Protein AF-A0A3D0ULS0-F1 (afdb_monomer)

pLDDT: mean 80.92, std 17.5, range [44.25, 96.69]

Structure (mmCIF, N/CA/C/O backbone):
data_AF-A0A3D0ULS0-F1
#
_entry.id   AF-A0A3D0ULS0-F1
#
loop_
_atom_site.group_PDB
_atom_site.id
_atom_site.type_symbol
_atom_site.label_atom_id
_atom_site.label_alt_id
_atom_site.label_comp_id
_atom_site.label_asym_id
_atom_site.label_entity_id
_atom_site.label_seq_id
_atom_site.pdbx_PDB_ins_code
_atom_site.Cartn_x
_atom_site.Cartn_y
_atom_site.Cartn_z
_atom_site.occupancy
_atom_site.B_iso_or_equiv
_atom_site.auth_seq_id
_atom_site.auth_comp_id
_atom_site.auth_asym_id
_atom_site.auth_atom_id
_atom_site.pdbx_PDB_model_num
ATOM 1 N N . ALA A 1 1 ? 25.529 -12.441 -10.705 1.00 48.66 1 ALA A N 1
ATOM 2 C CA . ALA A 1 1 ? 25.896 -11.021 -10.501 1.00 48.66 1 ALA A CA 1
ATOM 3 C C . ALA A 1 1 ? 25.909 -10.619 -9.018 1.00 48.66 1 ALA A C 1
ATOM 5 O O . ALA A 1 1 ? 26.898 -10.050 -8.586 1.00 48.66 1 ALA A O 1
ATOM 6 N N . ILE A 1 2 ? 24.886 -10.948 -8.216 1.00 51.44 2 ILE A N 1
ATOM 7 C CA . ILE A 1 2 ? 24.773 -10.503 -6.804 1.00 51.44 2 ILE A CA 1
ATOM 8 C C . ILE A 1 2 ? 25.817 -11.147 -5.861 1.00 51.44 2 ILE A C 1
ATOM 10 O O . ILE A 1 2 ? 26.270 -10.520 -4.910 1.00 51.44 2 ILE A O 1
ATOM 14 N N . THR A 1 3 ? 26.276 -12.367 -6.147 1.00 46.09 3 THR A N 1
ATOM 15 C CA . THR A 1 3 ? 27.135 -13.156 -5.240 1.00 46.09 3 THR A CA 1
ATOM 16 C C . THR A 1 3 ? 28.557 -12.599 -5.041 1.00 46.09 3 THR A C 1
ATOM 18 O O . THR A 1 3 ? 29.217 -12.960 -4.074 1.00 46.09 3 THR A O 1
ATOM 21 N N . HIS A 1 4 ? 29.045 -11.699 -5.903 1.00 52.91 4 HIS A N 1
ATOM 22 C CA . HIS A 1 4 ? 30.425 -11.189 -5.826 1.00 52.91 4 HIS A CA 1
ATOM 23 C C . HIS A 1 4 ? 30.617 -10.058 -4.791 1.00 52.91 4 HIS A C 1
ATOM 25 O O . HIS A 1 4 ? 31.740 -9.781 -4.384 1.00 52.91 4 HIS A O 1
ATOM 31 N N . PHE A 1 5 ? 29.536 -9.425 -4.319 1.00 56.12 5 PHE A N 1
ATOM 32 C CA . PHE A 1 5 ? 29.612 -8.228 -3.463 1.00 56.12 5 PHE A CA 1
ATOM 33 C C . PHE A 1 5 ? 29.548 -8.511 -1.954 1.00 56.12 5 PHE A C 1
ATOM 35 O O . PHE A 1 5 ? 29.613 -7.584 -1.153 1.00 56.12 5 PHE A O 1
ATOM 42 N N . SER A 1 6 ? 29.440 -9.778 -1.539 1.00 56.19 6 SER A N 1
ATOM 43 C CA . SER A 1 6 ? 29.177 -10.120 -0.134 1.00 56.19 6 SER A CA 1
ATOM 44 C C . SER A 1 6 ? 30.425 -10.247 0.756 1.00 56.19 6 SER A C 1
ATOM 46 O O . SER A 1 6 ? 30.264 -10.466 1.954 1.00 56.19 6 SER A O 1
ATOM 48 N N . GLN A 1 7 ? 31.654 -10.173 0.223 1.00 57.19 7 GLN A N 1
ATOM 49 C CA . GLN A 1 7 ? 32.851 -10.611 0.975 1.00 57.19 7 GLN A CA 1
ATOM 50 C C . GLN A 1 7 ? 34.087 -9.692 0.906 1.00 57.19 7 GLN A C 1
ATOM 52 O O . GLN A 1 7 ? 35.179 -10.108 1.286 1.00 57.19 7 GLN A O 1
ATOM 57 N N . GLY A 1 8 ? 33.959 -8.426 0.500 1.00 55.84 8 GLY A N 1
ATOM 58 C CA . GLY A 1 8 ? 35.103 -7.507 0.495 1.00 55.84 8 GLY A CA 1
ATOM 59 C C . GLY A 1 8 ? 34.697 -6.048 0.643 1.00 55.84 8 GLY A C 1
ATOM 60 O O . GLY A 1 8 ? 33.765 -5.590 -0.009 1.00 55.84 8 GLY A O 1
ATOM 61 N N . LYS A 1 9 ? 35.410 -5.305 1.500 1.00 57.25 9 LYS A N 1
ATOM 62 C CA . LYS A 1 9 ? 35.273 -3.847 1.631 1.00 57.25 9 LYS A CA 1
ATOM 63 C C . LYS A 1 9 ? 35.477 -3.212 0.253 1.00 57.25 9 LYS A C 1
ATOM 65 O O . LYS A 1 9 ? 36.600 -3.221 -0.251 1.00 57.25 9 LYS A O 1
ATOM 70 N N . ILE A 1 10 ? 34.416 -2.663 -0.337 1.00 64.06 10 ILE A N 1
ATOM 71 C CA . ILE A 1 10 ? 34.508 -1.915 -1.594 1.00 64.06 10 ILE A CA 1
ATOM 72 C C . ILE A 1 10 ? 35.456 -0.733 -1.350 1.00 64.06 10 ILE A C 1
ATOM 74 O O . ILE A 1 10 ? 35.204 0.112 -0.491 1.00 64.06 10 ILE A O 1
ATOM 78 N N . ARG A 1 11 ? 36.596 -0.706 -2.044 1.00 73.44 11 ARG A N 1
ATOM 79 C CA . ARG A 1 11 ? 37.502 0.449 -2.070 1.00 73.44 11 ARG A CA 1
ATOM 80 C C . ARG A 1 11 ? 37.180 1.242 -3.336 1.00 73.44 11 ARG A C 1
ATOM 82 O O . ARG A 1 11 ? 37.627 0.854 -4.407 1.00 73.44 11 ARG A O 1
ATOM 89 N N . GLY A 1 12 ? 36.384 2.304 -3.214 1.00 73.19 12 GLY A N 1
ATOM 90 C CA . GLY A 1 12 ? 35.978 3.165 -4.334 1.00 73.19 12 GLY A CA 1
ATOM 91 C C . GLY A 1 12 ? 34.507 3.586 -4.271 1.00 73.19 12 GLY A C 1
ATOM 92 O O . GLY A 1 12 ? 33.819 3.285 -3.296 1.00 73.19 12 GLY A O 1
ATOM 93 N N . GLU A 1 13 ? 34.037 4.282 -5.308 1.00 75.38 13 GLU A N 1
ATOM 94 C CA . GLU A 1 13 ? 32.627 4.652 -5.492 1.00 75.38 13 GLU A CA 1
ATOM 95 C C . GLU A 1 13 ? 31.862 3.520 -6.198 1.00 75.38 13 GLU A C 1
ATOM 97 O O . GLU A 1 13 ? 32.344 2.955 -7.180 1.00 75.38 13 GLU A O 1
ATOM 102 N N . LEU A 1 14 ? 30.670 3.184 -5.693 1.00 77.00 14 LEU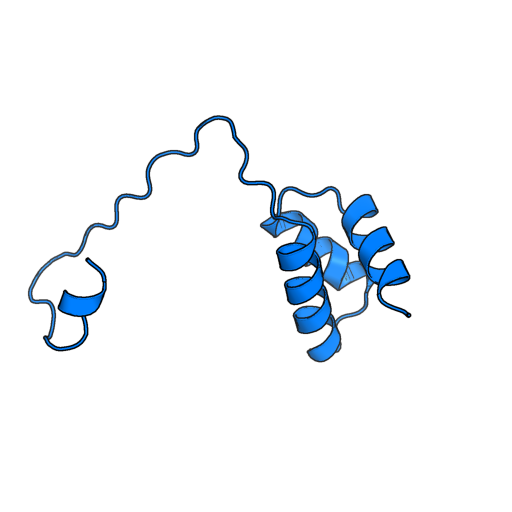 A N 1
ATOM 103 C CA . LEU A 1 14 ? 29.726 2.284 -6.353 1.00 77.00 14 LEU A CA 1
ATOM 104 C C . LEU A 1 14 ? 28.550 3.113 -6.873 1.00 77.00 14 LEU A C 1
ATOM 106 O O . LEU A 1 14 ? 27.662 3.484 -6.107 1.00 77.00 14 LEU A O 1
ATOM 110 N N . THR A 1 15 ? 28.523 3.384 -8.172 1.00 78.62 15 THR A N 1
ATOM 111 C CA . THR A 1 15 ? 27.386 4.056 -8.805 1.00 78.62 15 THR A CA 1
ATOM 112 C C . THR A 1 15 ? 26.340 3.012 -9.200 1.00 78.62 15 THR A C 1
ATOM 114 O O . THR A 1 15 ? 26.569 2.190 -10.088 1.00 78.62 15 THR A O 1
ATOM 117 N N . VAL A 1 16 ? 25.180 3.026 -8.541 1.00 75.44 16 VAL A N 1
ATOM 118 C CA . VAL A 1 16 ? 24.028 2.204 -8.938 1.00 75.44 16 VAL A CA 1
ATOM 119 C C . VAL A 1 16 ? 23.249 2.960 -10.008 1.00 75.44 16 VAL A C 1
ATOM 121 O O . VAL A 1 16 ? 22.631 3.984 -9.728 1.00 75.44 16 VAL A O 1
ATOM 124 N N . ILE A 1 17 ? 23.268 2.447 -11.235 1.00 68.88 17 ILE A N 1
ATOM 125 C CA . ILE A 1 17 ? 22.425 2.954 -12.318 1.00 68.88 17 ILE A CA 1
ATOM 126 C C . ILE A 1 17 ? 21.106 2.187 -12.265 1.00 68.88 17 ILE A C 1
ATOM 128 O O . ILE A 1 17 ? 21.038 1.019 -12.646 1.00 68.88 17 ILE A O 1
ATOM 132 N N . VAL A 1 18 ? 20.055 2.845 -11.785 1.00 70.25 18 VAL A N 1
ATOM 133 C CA . VAL A 1 18 ? 18.684 2.370 -11.977 1.00 70.25 18 VAL A CA 1
ATOM 134 C C . VAL A 1 18 ? 18.253 2.878 -13.349 1.00 70.25 18 VAL A C 1
ATOM 136 O O . VAL A 1 18 ? 18.196 4.089 -13.561 1.00 70.25 18 VAL A O 1
ATOM 139 N N . ALA A 1 19 ? 18.033 1.970 -14.304 1.00 58.75 19 ALA A N 1
ATOM 140 C CA . ALA A 1 19 ? 17.512 2.336 -15.619 1.00 58.75 19 ALA A CA 1
ATOM 141 C C . ALA A 1 19 ? 16.236 3.176 -15.446 1.00 58.75 19 ALA A C 1
ATOM 143 O O . ALA A 1 19 ? 15.392 2.849 -14.609 1.00 58.75 19 ALA A O 1
ATOM 144 N N . GLY A 1 20 ? 16.121 4.272 -16.203 1.00 51.84 20 GLY A N 1
ATOM 145 C CA . GLY A 1 20 ? 14.936 5.126 -16.176 1.00 51.84 20 GLY A CA 1
ATOM 146 C C . GLY A 1 20 ? 13.685 4.290 -16.427 1.00 51.84 20 GLY A C 1
ATOM 147 O O . GLY A 1 20 ? 13.679 3.452 -17.329 1.00 51.84 20 GLY A O 1
ATOM 148 N N . ALA A 1 21 ? 12.656 4.490 -15.602 1.00 54.25 21 ALA A N 1
ATOM 149 C CA . ALA A 1 21 ? 11.376 3.824 -15.776 1.00 54.25 21 ALA A CA 1
ATOM 150 C C . ALA A 1 21 ? 10.859 4.134 -17.187 1.00 54.25 21 ALA A C 1
ATOM 152 O O . ALA A 1 21 ? 10.566 5.288 -17.501 1.00 54.25 21 ALA A O 1
ATOM 153 N N . GLY A 1 22 ? 10.767 3.115 -18.044 1.00 52.34 22 GLY A N 1
ATOM 154 C CA . GLY A 1 22 ? 9.848 3.194 -19.174 1.00 52.34 22 GLY A CA 1
ATOM 155 C C . GLY A 1 22 ? 8.443 3.497 -18.645 1.00 52.34 22 GLY A C 1
ATOM 156 O O . GLY A 1 22 ? 8.154 3.245 -17.476 1.00 52.34 22 GLY A O 1
ATOM 157 N N . GLU A 1 23 ? 7.562 4.034 -19.487 1.00 53.12 23 GLU A N 1
ATOM 158 C CA . GLU A 1 23 ? 6.170 4.369 -19.125 1.00 53.12 23 GLU A CA 1
ATOM 159 C C . GLU A 1 23 ? 5.325 3.179 -18.632 1.00 53.12 23 GLU A C 1
ATOM 161 O O . GLU A 1 23 ? 4.173 3.366 -18.237 1.00 53.12 23 GLU A O 1
ATOM 166 N N . ASP A 1 24 ? 5.895 1.977 -18.555 1.00 55.09 24 ASP A N 1
ATOM 167 C CA . ASP A 1 24 ? 5.433 0.941 -17.642 1.00 55.09 24 ASP A CA 1
ATOM 168 C C . ASP A 1 24 ? 5.708 1.382 -16.200 1.00 55.09 24 ASP A C 1
ATOM 170 O O . ASP A 1 24 ? 6.641 0.933 -15.531 1.00 55.09 24 ASP A O 1
ATOM 174 N N . VAL A 1 25 ? 4.866 2.301 -15.719 1.00 58.78 25 VAL A N 1
ATOM 175 C CA . VAL A 1 25 ? 4.645 2.564 -14.298 1.00 58.78 25 VAL A CA 1
ATOM 176 C C . VAL A 1 25 ? 4.584 1.198 -13.626 1.00 58.78 25 VAL A C 1
ATOM 178 O O . VAL A 1 25 ? 3.624 0.461 -13.848 1.00 58.78 25 VAL A O 1
ATOM 181 N N . TYR A 1 26 ? 5.636 0.842 -12.880 1.00 72.19 26 TYR A N 1
ATOM 182 C CA . TYR A 1 26 ? 5.787 -0.450 -12.211 1.00 72.19 26 TYR A CA 1
ATOM 183 C C . TYR A 1 26 ? 4.690 -0.572 -11.152 1.00 72.19 26 TYR A C 1
ATOM 185 O O . TYR A 1 26 ? 4.865 -0.263 -9.973 1.00 72.19 26 TYR A O 1
ATOM 193 N N . ARG A 1 27 ? 3.494 -0.930 -11.614 1.00 85.19 27 ARG A N 1
ATOM 194 C CA . ARG A 1 27 ? 2.332 -1.164 -10.786 1.00 85.19 27 ARG A CA 1
ATOM 195 C C . ARG A 1 27 ? 2.563 -2.503 -10.120 1.00 85.19 27 ARG A C 1
ATOM 197 O O . ARG A 1 27 ? 2.687 -3.516 -10.802 1.00 85.19 27 ARG A O 1
ATOM 204 N N . TRP A 1 28 ? 2.601 -2.499 -8.794 1.00 92.38 28 TRP A N 1
ATOM 205 C CA . TRP A 1 28 ? 2.780 -3.726 -8.029 1.00 92.38 28 TRP A CA 1
ATOM 206 C C . TRP A 1 28 ? 1.708 -4.749 -8.388 1.00 92.38 28 TRP A C 1
ATOM 208 O O . TRP A 1 28 ? 0.566 -4.420 -8.722 1.00 92.38 28 TRP A O 1
ATOM 218 N N . THR A 1 29 ? 2.056 -6.013 -8.264 1.00 92.44 29 THR A N 1
ATOM 219 C CA . THR A 1 29 ? 1.095 -7.104 -8.294 1.00 92.44 29 THR A CA 1
ATOM 220 C C . THR A 1 29 ? 0.161 -7.032 -7.082 1.00 92.44 29 THR A C 1
ATOM 222 O O . THR A 1 29 ? 0.461 -6.428 -6.049 1.00 92.44 29 THR A O 1
ATOM 225 N N . VAL A 1 30 ? -0.990 -7.702 -7.177 1.00 92.75 30 VAL A N 1
ATOM 226 C CA . VAL A 1 30 ? -1.928 -7.834 -6.047 1.00 92.75 30 VAL A CA 1
ATOM 227 C C . VAL A 1 30 ? -1.246 -8.460 -4.825 1.00 92.75 30 VAL A C 1
ATOM 229 O O . VAL A 1 30 ? -1.549 -8.079 -3.695 1.00 92.75 30 VAL A O 1
ATOM 232 N N . SER A 1 31 ? -0.329 -9.407 -5.040 1.00 92.31 31 SER A N 1
ATOM 233 C CA . SER A 1 31 ? 0.401 -10.093 -3.971 1.00 92.31 31 SER A CA 1
ATOM 234 C C . SER A 1 31 ? 1.311 -9.140 -3.197 1.00 92.31 31 SER A C 1
ATOM 236 O O . SER A 1 31 ? 1.214 -9.093 -1.975 1.00 92.31 31 SER A O 1
ATOM 238 N N . GLU A 1 32 ? 2.104 -8.319 -3.892 1.00 94.69 32 GLU A N 1
ATOM 239 C CA . GLU A 1 32 ? 2.966 -7.299 -3.269 1.00 94.69 32 GLU A CA 1
ATOM 240 C C . GLU A 1 32 ? 2.137 -6.272 -2.474 1.00 94.69 32 GLU A C 1
ATOM 242 O O . GLU A 1 32 ? 2.478 -5.915 -1.345 1.00 94.69 32 GLU A O 1
AT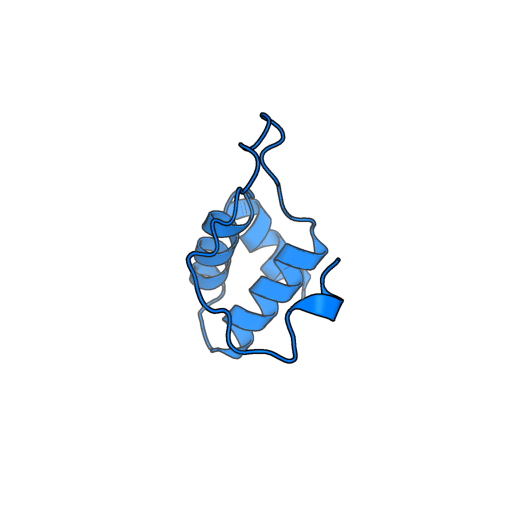OM 247 N N . VAL A 1 33 ? 0.989 -5.842 -3.017 1.00 95.69 33 VAL A N 1
ATOM 248 C CA . VAL A 1 33 ? 0.058 -4.946 -2.305 1.00 95.69 33 VAL A CA 1
ATOM 249 C C . VAL A 1 33 ? -0.481 -5.602 -1.029 1.00 95.69 33 VAL A C 1
ATOM 251 O O . VAL A 1 33 ? -0.547 -4.954 0.017 1.00 95.69 33 VAL A O 1
ATOM 254 N N . ARG A 1 34 ? -0.867 -6.882 -1.092 1.00 94.69 34 ARG A N 1
ATOM 255 C CA . ARG A 1 34 ? -1.412 -7.638 0.047 1.00 94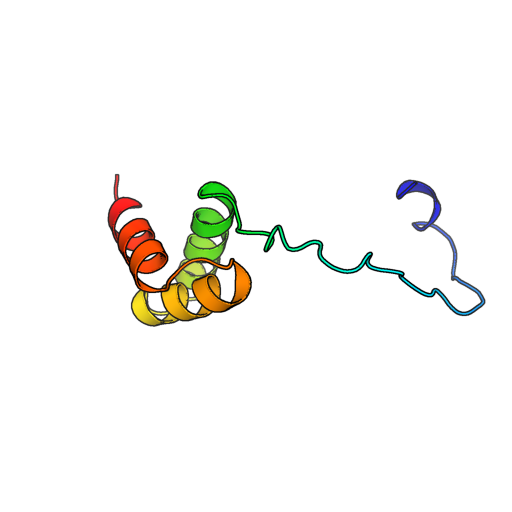.69 34 ARG A CA 1
ATOM 256 C C . ARG A 1 34 ? -0.382 -7.877 1.144 1.00 94.69 34 ARG A C 1
ATOM 258 O O . ARG A 1 34 ? -0.726 -7.742 2.318 1.00 94.69 34 ARG A O 1
ATOM 265 N N . GLU A 1 35 ? 0.843 -8.228 0.771 1.00 95.69 35 GLU A N 1
ATOM 266 C CA . GLU A 1 35 ? 1.949 -8.442 1.704 1.00 95.69 35 GLU A CA 1
ATOM 267 C C . GLU A 1 35 ? 2.287 -7.145 2.442 1.00 95.69 35 GLU A C 1
ATOM 269 O O . GLU A 1 35 ? 2.291 -7.110 3.673 1.00 95.69 35 GLU A O 1
ATOM 274 N N . SER A 1 36 ? 2.444 -6.044 1.702 1.00 96.31 36 SER A N 1
ATOM 275 C CA . SER A 1 36 ? 2.728 -4.743 2.305 1.00 96.31 36 SER A CA 1
ATOM 276 C C . SER A 1 36 ? 1.574 -4.251 3.186 1.00 96.31 36 SER A C 1
ATOM 278 O O . SER A 1 36 ? 1.804 -3.755 4.288 1.00 96.31 36 SER A O 1
ATOM 280 N N . LEU A 1 37 ? 0.315 -4.449 2.771 1.00 95.88 37 LEU A N 1
ATOM 281 C CA . LEU A 1 37 ? -0.850 -4.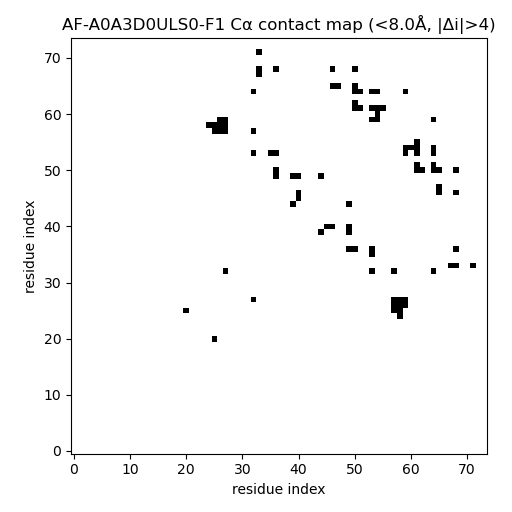164 3.617 1.00 95.88 37 LEU A CA 1
ATOM 282 C C . LEU A 1 37 ? -0.806 -4.945 4.934 1.00 95.88 37 LEU A C 1
ATOM 284 O O . LEU A 1 37 ? -1.014 -4.351 5.991 1.00 95.88 37 LEU A O 1
ATOM 288 N N . ALA A 1 38 ? -0.522 -6.248 4.885 1.00 94.56 38 ALA A N 1
ATOM 289 C CA . ALA A 1 38 ? -0.421 -7.082 6.079 1.00 94.56 38 ALA A CA 1
ATOM 290 C C . ALA A 1 38 ? 0.699 -6.599 7.015 1.00 94.56 38 ALA A C 1
ATOM 292 O O . ALA A 1 38 ? 0.498 -6.542 8.229 1.00 94.56 38 ALA A O 1
ATOM 293 N N . GLU A 1 39 ? 1.836 -6.170 6.461 1.00 96.19 39 GLU A N 1
ATOM 294 C CA . GLU A 1 39 ? 2.950 -5.597 7.220 1.00 96.19 39 GLU A CA 1
ATOM 295 C C . GLU A 1 39 ? 2.572 -4.279 7.921 1.00 96.19 39 GLU A C 1
ATOM 297 O O . GLU A 1 39 ? 2.893 -4.069 9.090 1.00 96.19 39 GLU A O 1
ATOM 302 N N . GLN A 1 40 ? 1.858 -3.372 7.246 1.00 96.12 40 GLN A N 1
ATOM 303 C CA . GLN A 1 40 ? 1.405 -2.128 7.884 1.00 96.12 40 GLN A CA 1
ATOM 304 C C . GLN A 1 40 ? 0.376 -2.412 8.990 1.00 96.12 40 GLN A C 1
ATOM 306 O O . GLN A 1 40 ? 0.403 -1.789 10.053 1.00 96.12 40 GLN A O 1
ATOM 311 N N . LEU A 1 41 ? -0.522 -3.374 8.767 1.00 94.00 41 LEU A N 1
ATOM 312 C CA . LEU A 1 41 ? -1.525 -3.767 9.757 1.00 94.00 41 LEU A CA 1
ATOM 313 C C . LEU A 1 41 ? -0.900 -4.442 10.981 1.00 94.00 41 LEU A C 1
ATOM 315 O O . LEU A 1 41 ? -1.344 -4.177 12.098 1.00 94.00 41 LEU A O 1
ATOM 319 N N . SER A 1 42 ? 0.140 -5.264 10.803 1.00 94.81 42 SER A N 1
ATOM 320 C CA . SER A 1 42 ? 0.856 -5.896 11.920 1.00 94.81 42 SER A CA 1
ATOM 321 C C . SER A 1 42 ? 1.608 -4.876 12.782 1.00 94.81 42 SER A C 1
ATOM 323 O O . SER A 1 42 ? 1.725 -5.064 13.991 1.00 94.81 42 SER A O 1
ATOM 325 N N . LYS A 1 43 ? 2.010 -3.739 12.198 1.00 95.69 43 LYS A N 1
ATOM 326 C CA . LYS A 1 43 ? 2.548 -2.566 12.912 1.00 95.69 43 LYS A CA 1
ATOM 327 C C . LYS A 1 43 ? 1.479 -1.759 13.667 1.00 95.69 43 LYS A C 1
ATOM 329 O O . LYS A 1 43 ? 1.795 -0.735 14.266 1.00 95.69 43 LYS A O 1
ATOM 334 N N . GLY A 1 44 ? 0.213 -2.184 13.638 1.00 95.62 44 GLY A N 1
ATOM 335 C CA . GLY A 1 44 ? -0.900 -1.509 14.311 1.00 95.62 44 GLY A CA 1
ATOM 336 C C . GLY A 1 44 ? -1.448 -0.291 13.561 1.00 95.62 44 GLY A C 1
ATOM 337 O O . GLY A 1 44 ? -2.306 0.421 14.091 1.00 95.62 44 GLY A O 1
ATOM 338 N N . ILE A 1 45 ? -0.997 -0.044 12.327 1.00 96.12 45 ILE A N 1
ATOM 339 C CA . ILE A 1 45 ? -1.490 1.070 11.515 1.00 96.12 45 ILE A CA 1
ATOM 340 C C . ILE A 1 45 ? -2.939 0.796 11.116 1.00 96.12 45 ILE A C 1
ATOM 342 O O . ILE A 1 45 ? -3.316 -0.307 10.715 1.00 96.12 45 ILE A O 1
ATOM 346 N N . LYS A 1 46 ? -3.793 1.819 11.203 1.00 95.25 46 LYS A N 1
ATOM 347 C CA . LYS A 1 46 ? -5.204 1.678 10.830 1.00 95.25 46 LYS A CA 1
ATOM 348 C C . LYS A 1 46 ? -5.320 1.405 9.329 1.00 95.25 46 LYS A C 1
ATOM 350 O O . LYS A 1 46 ? -4.714 2.102 8.523 1.00 95.25 46 LYS A O 1
ATOM 355 N N . ARG A 1 47 ? -6.200 0.478 8.929 1.00 93.75 47 ARG A N 1
ATOM 356 C CA . ARG A 1 47 ? -6.449 0.089 7.517 1.00 93.75 47 ARG A CA 1
ATOM 357 C C . ARG A 1 47 ? -6.490 1.252 6.522 1.00 93.75 47 ARG A C 1
ATOM 359 O O . ARG A 1 47 ? -5.882 1.182 5.463 1.00 93.75 47 ARG A O 1
ATOM 366 N N . LYS A 1 48 ? -7.204 2.332 6.856 1.00 94.62 48 LYS A N 1
ATOM 367 C CA . LYS A 1 48 ? -7.353 3.513 5.983 1.00 94.62 48 LYS A CA 1
ATOM 368 C C . LYS A 1 48 ? -6.020 4.221 5.703 1.00 94.62 48 LYS A C 1
ATOM 370 O O . LYS A 1 48 ? -5.846 4.790 4.626 1.00 94.62 48 LYS A O 1
ATOM 375 N N . GLU A 1 49 ? -5.130 4.223 6.686 1.00 96.50 49 GLU A N 1
ATOM 376 C CA . GLU A 1 49 ? -3.791 4.800 6.612 1.00 96.50 49 GLU A CA 1
ATOM 377 C C . GLU A 1 49 ? -2.826 3.832 5.926 1.00 96.50 49 GLU A C 1
ATOM 379 O O . GLU A 1 49 ? -2.171 4.228 4.968 1.00 96.50 49 GLU A O 1
ATOM 384 N N . ALA A 1 50 ? -2.863 2.544 6.284 1.00 96.69 50 ALA A N 1
ATOM 385 C CA . ALA A 1 50 ? -2.120 1.488 5.595 1.00 96.69 50 ALA A CA 1
ATOM 386 C C . ALA A 1 50 ? -2.395 1.488 4.078 1.00 96.69 50 ALA A C 1
ATOM 388 O O . ALA A 1 50 ? -1.468 1.505 3.274 1.00 96.69 50 ALA A O 1
ATOM 389 N N . ALA A 1 51 ? -3.665 1.588 3.670 1.00 96.62 51 ALA A N 1
ATOM 390 C CA . ALA A 1 51 ? -4.036 1.672 2.259 1.00 96.62 51 ALA A CA 1
ATOM 391 C C . ALA A 1 51 ? -3.509 2.940 1.561 1.00 96.62 51 ALA A C 1
ATOM 393 O O . ALA A 1 51 ? -3.238 2.917 0.364 1.00 96.62 51 ALA A O 1
ATOM 394 N N . ALA A 1 52 ? -3.362 4.052 2.288 1.00 96.69 52 ALA A N 1
ATOM 395 C CA . ALA A 1 52 ? -2.797 5.285 1.742 1.00 96.69 52 ALA A CA 1
ATOM 396 C C . ALA A 1 52 ? -1.276 5.195 1.557 1.00 96.69 52 ALA A C 1
ATOM 398 O O . ALA A 1 52 ? -0.757 5.720 0.574 1.00 96.69 52 ALA A O 1
ATOM 399 N N . ILE A 1 53 ? -0.582 4.541 2.491 1.00 96.31 53 ILE A N 1
ATOM 400 C CA . ILE A 1 53 ? 0.862 4.292 2.427 1.00 96.31 53 ILE A CA 1
ATOM 401 C C . ILE A 1 53 ? 1.165 3.371 1.241 1.00 96.31 53 ILE A C 1
ATOM 403 O O . ILE A 1 53 ? 1.931 3.734 0.354 1.00 96.31 53 ILE A O 1
ATOM 407 N N . VAL A 1 54 ? 0.482 2.226 1.164 1.00 95.69 54 VAL A N 1
ATOM 408 C CA . VAL A 1 54 ? 0.719 1.231 0.110 1.00 95.69 54 VAL A CA 1
ATOM 409 C C . VAL A 1 54 ? 0.368 1.782 -1.276 1.00 95.69 54 VAL A C 1
ATOM 411 O O . VAL A 1 54 ? 1.103 1.542 -2.228 1.00 95.69 54 VAL A O 1
ATOM 414 N N . ALA A 1 55 ? -0.691 2.584 -1.419 1.00 94.94 55 ALA A N 1
ATOM 415 C CA . ALA A 1 55 ? -1.035 3.223 -2.696 1.00 94.94 55 ALA A CA 1
ATOM 416 C C . ALA A 1 55 ? 0.070 4.150 -3.236 1.00 94.94 55 ALA A C 1
ATOM 418 O O . ALA A 1 55 ? 0.339 4.145 -4.434 1.00 94.94 55 ALA A O 1
ATOM 419 N N . GLN A 1 56 ? 0.739 4.909 -2.360 1.00 93.25 56 GLN A N 1
ATOM 420 C CA . GLN A 1 56 ? 1.839 5.798 -2.758 1.00 93.25 56 GLN A CA 1
ATOM 421 C C . GLN A 1 56 ? 3.064 5.032 -3.271 1.00 93.25 56 GLN A C 1
ATOM 423 O O . GLN A 1 56 ? 3.790 5.548 -4.113 1.00 93.25 56 GLN A O 1
ATOM 428 N N . MET A 1 57 ? 3.281 3.810 -2.783 1.00 91.50 57 MET A N 1
ATOM 429 C CA . MET A 1 57 ? 4.441 2.987 -3.141 1.00 91.50 57 MET A CA 1
ATOM 430 C C . MET A 1 57 ? 4.178 2.062 -4.337 1.00 91.50 57 MET A C 1
ATOM 432 O O . MET A 1 57 ? 5.105 1.718 -5.061 1.00 91.50 57 MET A O 1
ATOM 436 N N . SER A 1 58 ? 2.921 1.651 -4.532 1.00 92.31 58 SER A N 1
ATOM 437 C CA . SER A 1 58 ? 2.547 0.555 -5.439 1.00 92.31 58 SER A CA 1
ATOM 438 C C . SER A 1 58 ? 2.073 0.984 -6.823 1.00 92.31 58 SER A C 1
ATOM 440 O O . SER A 1 58 ? 1.886 0.133 -7.693 1.00 92.31 58 SER A O 1
ATOM 442 N N . GLY A 1 59 ? 1.783 2.272 -7.021 1.00 89.94 59 GLY A N 1
ATOM 443 C CA . GLY A 1 59 ? 1.114 2.763 -8.230 1.00 89.94 59 GLY A CA 1
ATOM 444 C C . GLY A 1 59 ? -0.381 2.413 -8.306 1.00 89.94 59 GLY A C 1
ATOM 445 O O . GLY A 1 59 ? -1.015 2.647 -9.334 1.00 89.94 59 GL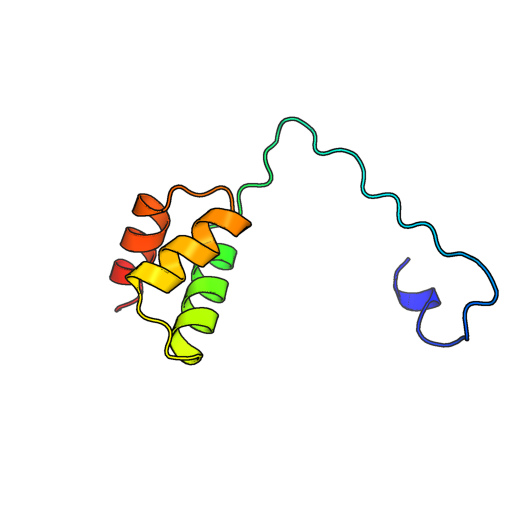Y A O 1
ATOM 446 N N . TRP A 1 60 ? -0.971 1.864 -7.236 1.00 93.69 60 TRP A N 1
ATOM 447 C CA . TRP A 1 60 ? -2.409 1.590 -7.148 1.00 93.69 60 TRP A CA 1
ATOM 448 C C . TRP A 1 60 ? -3.182 2.798 -6.633 1.00 93.69 60 TRP A C 1
ATOM 450 O O . TRP A 1 60 ? -2.695 3.580 -5.815 1.00 93.69 60 TRP A O 1
ATOM 460 N N . ARG A 1 61 ? -4.455 2.922 -7.023 1.00 94.56 61 ARG A N 1
ATOM 461 C CA . ARG A 1 61 ? -5.326 3.919 -6.398 1.00 94.56 61 ARG A CA 1
ATOM 462 C C . ARG A 1 61 ? -5.638 3.478 -4.974 1.00 94.56 61 ARG A C 1
ATOM 464 O O . ARG A 1 61 ? -5.995 2.331 -4.721 1.00 94.56 61 ARG A O 1
ATOM 471 N N . LYS A 1 62 ? -5.639 4.432 -4.041 1.00 94.81 62 LYS A N 1
ATOM 472 C CA . LYS A 1 62 ? -5.991 4.197 -2.629 1.00 94.81 62 LYS A CA 1
ATOM 4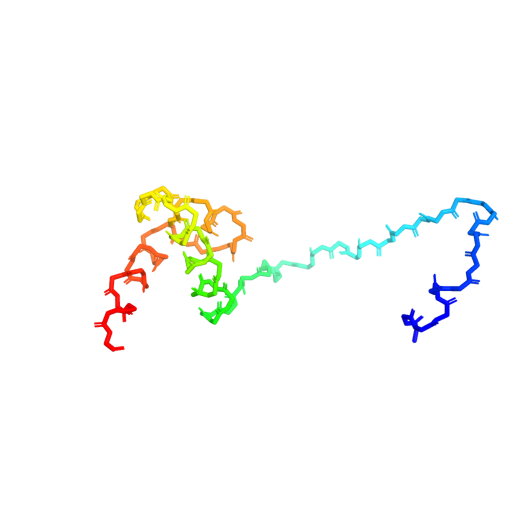73 C C . LYS A 1 62 ? -7.305 3.429 -2.437 1.00 94.81 62 LYS A C 1
ATOM 475 O O . LYS A 1 62 ? -7.400 2.628 -1.514 1.00 94.81 62 LYS A O 1
ATOM 480 N N . LYS A 1 63 ? -8.312 3.675 -3.285 1.00 95.06 63 LYS A N 1
ATOM 481 C CA . LYS A 1 63 ? -9.598 2.962 -3.233 1.00 95.06 63 LYS A CA 1
ATOM 482 C C . LYS A 1 63 ? -9.429 1.460 -3.499 1.00 95.06 63 LYS A C 1
ATOM 484 O O . LYS A 1 63 ? -9.939 0.669 -2.718 1.00 95.06 63 LYS A O 1
ATOM 489 N N . GLU A 1 64 ? -8.663 1.090 -4.524 1.00 94.62 64 GLU A N 1
ATOM 490 C CA . GLU A 1 64 ? -8.403 -0.312 -4.885 1.00 94.62 64 GLU A CA 1
ATOM 491 C C . GLU A 1 64 ? -7.640 -1.034 -3.762 1.00 94.62 64 GLU A C 1
ATOM 493 O O . GLU A 1 64 ? -7.991 -2.140 -3.362 1.00 94.62 64 GLU A O 1
ATOM 498 N N . VAL A 1 65 ? -6.636 -0.372 -3.179 1.00 95.56 65 VAL A N 1
ATOM 499 C CA . VAL A 1 65 ? -5.875 -0.908 -2.038 1.00 95.56 65 VAL A CA 1
ATOM 500 C C . VAL A 1 65 ? -6.763 -1.069 -0.797 1.00 95.56 65 VAL A C 1
ATOM 502 O O . VAL A 1 65 ? -6.659 -2.053 -0.066 1.00 95.56 65 VAL A O 1
ATOM 505 N N . TYR A 1 66 ? -7.663 -0.116 -0.548 1.00 94.56 66 TYR A N 1
ATOM 506 C C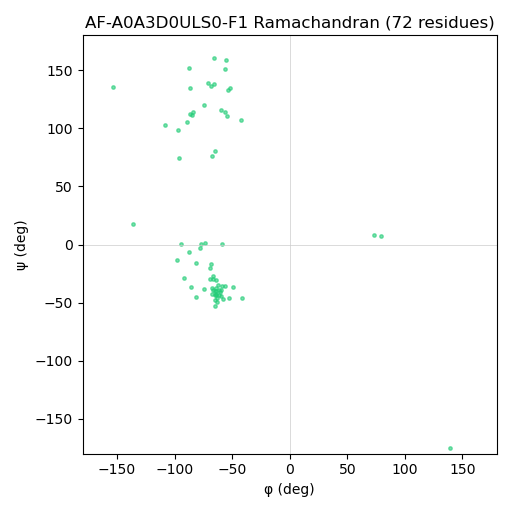A . TYR A 1 66 ? -8.597 -0.201 0.572 1.00 94.56 66 TYR A CA 1
ATOM 507 C C . TYR A 1 66 ? -9.574 -1.369 0.409 1.00 94.56 66 TYR A C 1
ATOM 509 O O . TYR A 1 66 ? -9.777 -2.113 1.365 1.00 94.56 66 TYR A O 1
ATOM 517 N N . GLU A 1 67 ? -10.122 -1.578 -0.788 1.00 94.44 67 GLU A N 1
ATOM 518 C CA . GLU A 1 67 ? -10.983 -2.726 -1.099 1.00 94.44 67 GLU A CA 1
ATOM 519 C C . GLU A 1 67 ? -10.244 -4.055 -0.884 1.00 94.44 67 GLU A C 1
ATOM 521 O O . GLU A 1 67 ? -10.755 -4.931 -0.187 1.00 94.44 67 GLU A O 1
ATOM 526 N N . LEU A 1 68 ? -8.991 -4.165 -1.345 1.00 92.25 68 LEU A N 1
ATOM 527 C CA . LEU A 1 68 ? -8.149 -5.339 -1.082 1.00 92.25 68 LEU A CA 1
ATOM 528 C C . LEU A 1 68 ? -7.938 -5.603 0.417 1.00 92.25 68 LEU A C 1
ATOM 530 O O . LEU A 1 68 ? -7.912 -6.760 0.834 1.00 92.25 68 LEU A O 1
ATOM 534 N N . SER A 1 69 ? -7.831 -4.550 1.236 1.00 90.12 69 SER A N 1
ATOM 535 C CA . SER A 1 69 ? -7.703 -4.685 2.696 1.00 90.12 69 SER A CA 1
ATOM 536 C C . SER A 1 69 ? -8.977 -5.199 3.384 1.00 90.12 69 SER A C 1
ATOM 538 O O . SER A 1 69 ? -8.911 -5.692 4.512 1.00 90.12 69 SER A O 1
ATOM 540 N N . LEU A 1 70 ? -10.139 -5.070 2.732 1.00 90.19 70 LEU A N 1
ATOM 541 C CA . LEU A 1 70 ? -11.416 -5.594 3.223 1.00 90.19 70 LEU A CA 1
ATOM 542 C C . LEU A 1 70 ? -11.607 -7.063 2.827 1.00 90.19 70 LEU A C 1
ATOM 544 O O . LEU A 1 70 ? -12.105 -7.835 3.641 1.00 90.19 70 LEU A O 1
ATOM 548 N N . SER A 1 71 ? -11.161 -7.452 1.627 1.00 81.44 71 SER A N 1
ATOM 549 C CA . SER A 1 71 ? -11.239 -8.830 1.110 1.00 81.44 71 SER A CA 1
ATOM 550 C C . SER A 1 71 ? -10.176 -9.788 1.666 1.00 81.44 71 SER A C 1
ATOM 552 O O . SER A 1 71 ? -10.182 -10.960 1.323 1.00 81.44 71 SER A O 1
ATOM 554 N N . GLN A 1 72 ? -9.240 -9.319 2.495 1.00 68.00 72 GLN A N 1
ATOM 555 C CA . GLN A 1 72 ? -8.247 -10.167 3.179 1.00 68.00 72 GLN A CA 1
ATOM 556 C C . GLN A 1 72 ? -8.821 -10.929 4.393 1.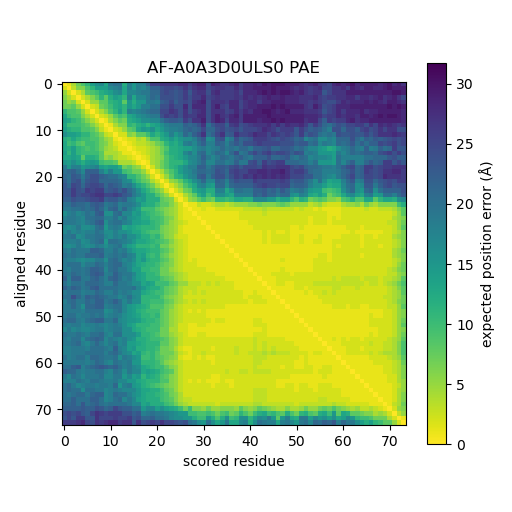00 68.00 72 GLN A C 1
ATOM 558 O O . GLN A 1 72 ? -8.083 -11.620 5.088 1.00 68.00 72 GLN A O 1
ATOM 563 N N . ARG A 1 73 ? -10.115 -10.756 4.686 1.00 55.12 73 ARG A N 1
ATOM 564 C CA . ARG A 1 73 ? -10.856 -11.505 5.705 1.00 55.12 73 ARG A CA 1
ATOM 565 C C . ARG A 1 73 ? -11.591 -12.675 5.048 1.00 55.12 73 ARG A C 1
ATOM 567 O O . ARG A 1 73 ? -12.799 -12.589 4.891 1.00 55.12 73 ARG A O 1
ATOM 574 N N . ASP A 1 74 ? -10.860 -13.716 4.679 1.00 44.25 74 ASP A N 1
ATOM 575 C CA . ASP A 1 74 ? -11.374 -15.080 4.494 1.00 44.25 74 ASP A CA 1
ATOM 576 C C . ASP A 1 74 ? -10.259 -16.068 4.852 1.00 44.25 74 ASP A C 1
ATOM 578 O O . ASP A 1 74 ? -9.107 -15.836 4.408 1.00 44.25 74 ASP A O 1
#

Mean predicted aligned error: 11.45 Å

Secondary stru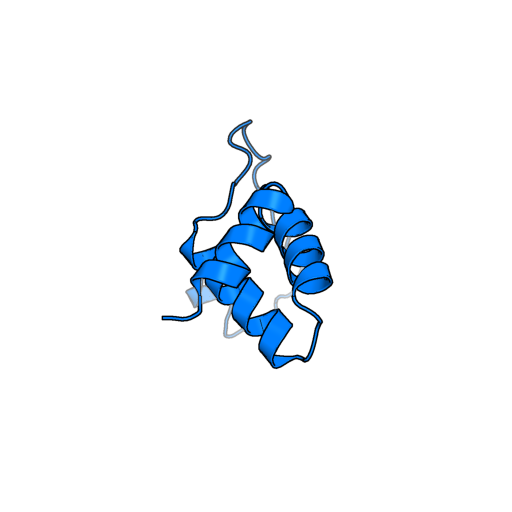cture (DSSP, 8-state):
-GGGGSSS---S----------SS--PPPHHHHHHHHHHHHHTT--HHHHHHHHHHHHS--HHHHHHHHHTT--

Radius of gyration: 17.3 Å; Cα contacts (8 Å, |Δi|>4): 47; chains: 1; bounding box: 49×21×34 Å

Foldseek 3Di:
DPVVPPDDDDDDDDDDDDDPDDVVPQADDLVVLLVQLVVCVVVVHDLLVSLVVSCVVRVHDSVVSSVSNVVVPD

Nearest PDB structures (foldseek):
  4fcy-assembly1_B  TM=8.147E-01  e=4.669E-01  Muvirus mu
  4fcy-assembly1_A  TM=8.163E-01  e=5.301E-01  Muvirus mu
  2lr8-assembly1_A  TM=6.191E-01  e=1.560E+00  Homo sapiens
  3jbn-assembly1_U  TM=5.210E-01  e=1.887E+00  Plasmodium falciparum 3D7
  5opt-assembly1_R  TM=5.701E-01  e=2.433E+00  Trypanosoma cruzi strain CL Brener

Sequence (74 aa):
AITHFSQGKIRGELTVIVAGAGEDVYRWTVSEVRESLAEQLSKGIKRKEAAAIVAQMSGWRKKEVYELSLSQRD

Solvent-accessible surface area (backbone atoms only — not comparable to full-atom values): 4754 Å² total; per-residue (Å²): 125,78,81,76,70,80,82,62,86,81,85,75,87,83,86,81,81,74,76,79,79,57,92,70,68,76,52,54,53,73,64,59,52,49,53,52,41,50,54,34,43,73,73,68,41,54,67,79,54,28,17,50,56,50,18,76,73,27,72,46,56,42,67,62,44,39,53,54,66,61,68,67,76,120